Protein AF-A0A518DF59-F1 (afdb_monomer_lite)

Radius of gyration: 22.4 Å; chains: 1; bounding box: 71×27×58 Å

Structure (mmCIF, N/CA/C/O backbone):
data_AF-A0A518DF59-F1
#
_entry.id   AF-A0A518DF59-F1
#
loop_
_atom_site.group_PDB
_atom_site.id
_atom_site.type_symbol
_atom_site.label_atom_id
_atom_site.label_alt_id
_atom_site.label_comp_id
_atom_site.label_asym_id
_atom_site.label_entity_id
_atom_site.label_seq_id
_atom_site.pdbx_PDB_ins_code
_atom_site.Cartn_x
_atom_site.Cartn_y
_atom_site.Cartn_z
_atom_site.occupancy
_atom_site.B_iso_or_equiv
_atom_site.auth_seq_id
_atom_site.auth_comp_id
_atom_site.auth_asym_id
_atom_site.auth_atom_id
_atom_site.pdbx_PDB_model_num
ATOM 1 N N . MET A 1 1 ? 44.041 11.837 3.076 1.00 48.78 1 MET A N 1
ATOM 2 C CA . MET A 1 1 ? 43.668 10.746 2.154 1.00 48.78 1 MET A CA 1
ATOM 3 C C . MET A 1 1 ? 42.335 10.207 2.626 1.00 48.78 1 MET A C 1
ATOM 5 O O . MET A 1 1 ? 42.292 9.560 3.659 1.00 48.78 1 MET A O 1
ATOM 9 N N . THR A 1 2 ? 41.245 10.583 1.968 1.00 55.78 2 THR A N 1
ATOM 10 C CA . THR A 1 2 ? 39.909 10.050 2.248 1.00 55.78 2 THR A CA 1
ATOM 11 C C . THR A 1 2 ? 39.736 8.781 1.423 1.00 55.78 2 THR A C 1
ATOM 13 O O . THR A 1 2 ? 39.703 8.841 0.196 1.00 55.78 2 THR A O 1
ATOM 16 N N . GLU A 1 3 ? 39.704 7.630 2.094 1.00 58.78 3 GLU A N 1
ATOM 17 C CA . GLU A 1 3 ? 39.366 6.343 1.486 1.00 58.78 3 GLU A CA 1
ATOM 18 C C . GLU A 1 3 ? 37.966 6.436 0.871 1.00 58.78 3 GLU A C 1
ATOM 20 O O . GLU A 1 3 ? 36.972 6.682 1.557 1.00 58.78 3 GLU A O 1
ATOM 25 N N . SER A 1 4 ? 37.904 6.299 -0.451 1.00 67.69 4 SER A N 1
ATOM 26 C CA . SER A 1 4 ? 36.652 6.216 -1.192 1.00 67.69 4 SER A CA 1
ATOM 27 C C . SER A 1 4 ? 35.964 4.904 -0.822 1.00 67.69 4 SER A C 1
ATOM 29 O O . SER A 1 4 ? 36.535 3.831 -1.005 1.00 67.69 4 SER A O 1
ATOM 31 N N . ASN A 1 5 ? 34.756 4.990 -0.262 1.00 73.44 5 ASN A N 1
ATOM 32 C CA . ASN A 1 5 ? 33.952 3.821 0.070 1.00 73.44 5 ASN A CA 1
ATOM 33 C C . ASN A 1 5 ? 33.608 3.057 -1.227 1.00 73.44 5 ASN A C 1
ATOM 35 O O . ASN A 1 5 ? 32.843 3.588 -2.036 1.00 73.44 5 ASN A O 1
ATOM 39 N N . PRO A 1 6 ? 34.094 1.814 -1.419 1.00 72.69 6 PRO A N 1
ATOM 40 C CA . PRO A 1 6 ? 33.863 1.046 -2.645 1.00 72.69 6 PRO A CA 1
ATOM 41 C C . PRO A 1 6 ? 32.394 0.639 -2.838 1.00 72.69 6 PRO A C 1
ATOM 43 O O . PRO A 1 6 ? 32.020 0.169 -3.908 1.00 72.69 6 PRO A O 1
ATOM 46 N N . TYR A 1 7 ? 31.556 0.832 -1.818 1.00 68.69 7 TYR A N 1
ATOM 47 C CA . TYR A 1 7 ? 30.118 0.578 -1.857 1.00 68.69 7 TYR A CA 1
ATOM 48 C C . TYR A 1 7 ? 29.279 1.854 -2.005 1.00 68.69 7 TYR A C 1
ATOM 50 O O . TYR A 1 7 ? 28.050 1.783 -1.970 1.00 68.69 7 TYR A O 1
ATOM 58 N N . ALA A 1 8 ? 29.899 3.031 -2.144 1.00 68.56 8 ALA A N 1
ATOM 59 C CA . ALA A 1 8 ? 29.154 4.251 -2.421 1.00 68.56 8 ALA A CA 1
ATOM 60 C C . ALA A 1 8 ? 28.573 4.188 -3.840 1.00 68.56 8 ALA A C 1
ATOM 62 O O . ALA A 1 8 ? 29.300 3.995 -4.814 1.00 68.56 8 ALA A O 1
ATOM 63 N N . ALA A 1 9 ? 27.253 4.361 -3.962 1.00 56.38 9 ALA A N 1
ATOM 64 C CA . ALA A 1 9 ? 26.624 4.525 -5.266 1.00 56.38 9 ALA A CA 1
ATOM 65 C C . ALA A 1 9 ? 27.253 5.742 -5.972 1.00 56.38 9 ALA A C 1
ATOM 67 O O . ALA A 1 9 ? 27.445 6.771 -5.314 1.00 56.38 9 ALA A O 1
ATOM 68 N N . PRO A 1 10 ? 27.585 5.652 -7.275 1.00 58.72 10 PRO A N 1
ATOM 69 C CA . PRO A 1 10 ? 28.165 6.776 -7.992 1.00 58.72 10 PRO A CA 1
ATOM 70 C C . PRO A 1 10 ? 27.224 7.975 -7.867 1.00 58.72 10 PRO A C 1
ATOM 72 O O . PRO A 1 10 ? 26.035 7.881 -8.181 1.00 58.72 10 PRO A O 1
ATOM 75 N N . LEU A 1 11 ? 27.753 9.091 -7.362 1.00 52.47 11 LEU A N 1
ATOM 76 C CA . LEU A 1 11 ? 27.049 10.366 -7.349 1.00 52.47 11 LEU A CA 1
ATOM 77 C C . LEU A 1 11 ? 26.892 10.788 -8.810 1.00 52.47 11 LEU A C 1
ATOM 79 O O . LEU A 1 11 ? 27.820 11.312 -9.419 1.00 52.47 11 LEU A O 1
ATOM 83 N N . VAL A 1 12 ? 25.740 10.477 -9.405 1.00 52.78 12 VAL A N 1
ATOM 84 C CA . VAL A 1 12 ? 25.412 10.912 -10.763 1.00 52.78 12 VAL A CA 1
ATOM 85 C C . VAL A 1 12 ? 25.067 12.398 -10.692 1.00 52.78 12 VAL A C 1
ATOM 87 O O . VAL A 1 12 ? 23.908 12.780 -10.535 1.00 52.78 12 VAL A O 1
ATOM 90 N N . GLU A 1 13 ? 26.092 13.244 -10.766 1.00 51.56 13 GLU A N 1
ATOM 91 C CA . GLU A 1 13 ? 25.931 14.671 -11.031 1.00 51.56 13 GLU A CA 1
ATOM 92 C C . GLU A 1 13 ? 25.493 14.858 -12.493 1.00 51.56 13 GLU A C 1
ATOM 94 O O . GLU A 1 13 ? 26.284 14.764 -13.425 1.00 51.56 13 GLU A O 1
ATOM 99 N N . GLY A 1 14 ? 24.195 15.091 -12.697 1.00 50.00 14 GLY A N 1
ATOM 100 C CA . GLY A 1 14 ? 23.679 15.969 -13.757 1.00 50.00 14 GLY A CA 1
ATOM 101 C C . GLY A 1 14 ? 23.915 15.621 -15.236 1.00 50.00 14 GLY A C 1
ATOM 102 O O . GLY A 1 14 ? 23.669 16.485 -16.074 1.00 50.00 14 GLY A O 1
ATOM 103 N N . GLY A 1 15 ? 24.358 14.416 -15.601 1.00 47.00 15 GLY A N 1
ATOM 104 C CA . GLY A 1 15 ? 24.466 14.003 -17.010 1.00 47.00 15 GLY A CA 1
ATOM 105 C C . GLY A 1 15 ? 23.105 13.683 -17.657 1.00 47.00 15 GLY A C 1
ATOM 106 O O . GLY A 1 15 ? 22.182 13.273 -16.945 1.00 47.00 15 GLY A O 1
ATOM 107 N N . PRO A 1 16 ? 22.952 13.827 -18.995 1.00 52.00 16 PRO A N 1
ATOM 108 C CA . PRO A 1 16 ? 21.755 13.370 -19.698 1.00 52.00 16 PRO A CA 1
ATOM 109 C C . PRO A 1 16 ? 21.508 11.901 -19.349 1.00 52.00 16 PRO A C 1
ATOM 111 O O . PRO A 1 16 ? 22.436 11.092 -19.343 1.00 52.00 16 PRO A O 1
ATOM 114 N N . HIS A 1 17 ? 20.254 11.59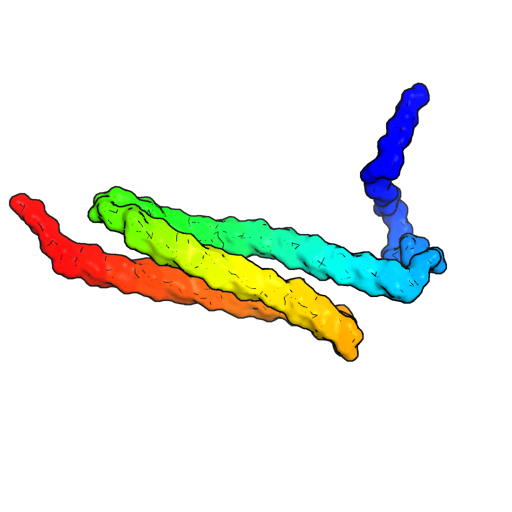0 -19.020 1.00 54.03 17 HIS A N 1
ATOM 115 C CA . HIS A 1 17 ? 19.799 10.371 -18.340 1.00 54.03 17 HIS A CA 1
ATOM 116 C C . HIS A 1 17 ? 20.217 9.042 -19.016 1.00 54.03 17 HIS A C 1
ATOM 118 O O . HIS A 1 17 ? 20.098 7.982 -18.394 1.00 54.03 17 HIS A O 1
ATOM 124 N N . ASP A 1 18 ? 20.740 9.124 -20.243 1.00 53.03 18 ASP A N 1
ATOM 125 C CA . ASP A 1 18 ? 21.118 8.031 -21.136 1.00 53.03 18 ASP A CA 1
ATOM 126 C C . ASP A 1 18 ? 22.628 7.718 -21.132 1.00 53.03 18 ASP A C 1
ATOM 128 O O . ASP A 1 18 ? 23.015 6.579 -21.390 1.00 53.03 18 ASP A O 1
ATOM 132 N N . ALA A 1 19 ? 23.496 8.663 -20.742 1.00 57.75 19 ALA A N 1
ATOM 133 C CA . ALA A 1 19 ? 24.953 8.456 -20.759 1.00 57.75 19 ALA A CA 1
ATOM 134 C C . ALA A 1 19 ? 25.430 7.420 -19.721 1.00 57.75 19 ALA A C 1
ATOM 136 O O . ALA A 1 19 ? 26.457 6.771 -19.899 1.00 57.75 19 ALA A O 1
ATOM 137 N N . ALA A 1 20 ? 24.658 7.213 -18.648 1.00 60.25 20 ALA A N 1
ATOM 138 C CA . ALA A 1 20 ? 24.944 6.194 -17.635 1.00 60.25 20 ALA A CA 1
ATOM 139 C C . ALA A 1 20 ? 24.667 4.753 -18.116 1.00 60.25 20 ALA A C 1
ATOM 141 O O . ALA A 1 20 ? 25.047 3.802 -17.435 1.00 60.25 20 ALA A O 1
ATOM 142 N N . PHE A 1 21 ? 24.000 4.577 -19.265 1.00 62.19 21 PHE A N 1
ATOM 143 C CA . PHE A 1 21 ? 23.586 3.269 -19.786 1.00 62.19 21 PHE A CA 1
ATOM 144 C C . PHE A 1 21 ? 24.419 2.794 -20.980 1.00 62.19 21 PHE A C 1
ATOM 146 O O . PHE A 1 21 ? 24.286 1.637 -21.386 1.00 62.19 21 PHE A O 1
ATOM 153 N N . ASP A 1 22 ? 25.295 3.640 -21.525 1.00 68.56 22 ASP A N 1
ATOM 154 C CA . ASP A 1 22 ? 25.923 3.434 -22.837 1.00 68.56 22 ASP A CA 1
ATOM 155 C C . ASP A 1 22 ? 26.932 2.269 -22.899 1.00 68.56 22 ASP A C 1
ATOM 157 O O . ASP A 1 22 ? 27.295 1.816 -23.979 1.00 68.56 22 ASP A O 1
ATOM 161 N N . GLY A 1 23 ? 27.323 1.707 -21.750 1.00 77.19 23 GLY A N 1
ATOM 162 C CA . GLY A 1 23 ? 28.180 0.515 -21.659 1.00 77.19 23 GLY A CA 1
ATOM 163 C C . GLY A 1 23 ? 27.479 -0.768 -21.203 1.00 77.19 23 GLY A C 1
ATOM 164 O O . GLY A 1 23 ? 28.135 -1.798 -21.077 1.00 77.19 23 GLY A O 1
ATOM 165 N N . LEU A 1 24 ? 26.176 -0.720 -20.909 1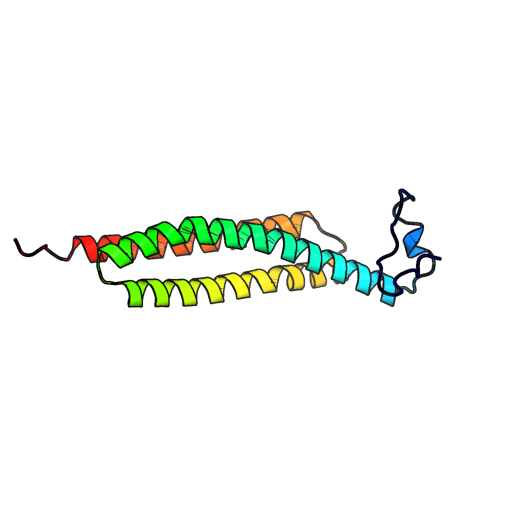.00 80.81 24 LEU A N 1
ATOM 166 C CA . LEU A 1 24 ? 25.458 -1.860 -20.338 1.00 80.81 24 LEU A CA 1
ATOM 167 C C . LEU A 1 24 ? 24.906 -2.780 -21.418 1.00 80.81 24 LEU A C 1
ATOM 169 O O . LEU A 1 24 ? 24.266 -2.327 -22.372 1.00 80.81 24 LEU A O 1
ATOM 173 N N . SER A 1 25 ? 25.073 -4.081 -21.202 1.00 85.12 25 SER A N 1
ATOM 174 C CA . SER A 1 25 ? 24.432 -5.104 -22.018 1.00 85.12 25 SER A CA 1
ATOM 175 C C . SER A 1 25 ? 22.901 -5.041 -21.883 1.00 85.12 25 SER A C 1
ATOM 177 O O . SER A 1 25 ? 22.359 -4.645 -20.848 1.00 85.12 25 SER A O 1
ATOM 179 N N . GLU A 1 26 ? 22.176 -5.463 -22.922 1.00 83.62 26 GLU A N 1
ATOM 180 C CA . 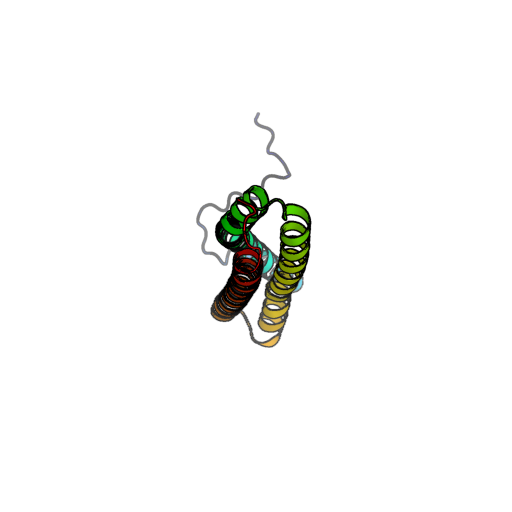GLU A 1 26 ? 20.703 -5.567 -22.920 1.00 83.62 26 GLU A CA 1
ATOM 181 C C . GLU A 1 26 ? 20.124 -6.244 -21.651 1.00 83.62 26 GLU A C 1
ATOM 183 O O . GLU A 1 26 ? 19.173 -5.720 -21.060 1.00 83.62 26 GLU A O 1
ATOM 188 N N . PRO A 1 27 ? 20.694 -7.362 -21.150 1.00 82.38 27 PRO A N 1
ATOM 189 C CA . PRO A 1 27 ? 20.246 -7.975 -19.900 1.00 82.38 27 PRO A CA 1
ATOM 190 C C . PRO A 1 27 ? 20.420 -7.078 -18.667 1.00 82.38 27 PRO A C 1
ATOM 192 O O . PRO A 1 27 ? 19.579 -7.103 -17.767 1.00 82.38 27 PRO A O 1
ATOM 195 N N . GLU A 1 28 ? 21.498 -6.297 -18.595 1.00 83.75 28 GLU A N 1
ATOM 196 C CA . GLU A 1 28 ? 21.773 -5.399 -17.468 1.00 83.75 28 GLU A CA 1
ATOM 197 C C . GLU A 1 28 ? 20.835 -4.194 -17.473 1.00 83.75 28 GLU A C 1
ATOM 199 O O . GLU A 1 28 ? 20.295 -3.841 -16.421 1.00 83.75 28 GLU A O 1
ATOM 204 N N . ARG A 1 29 ? 20.555 -3.623 -18.654 1.00 80.19 29 ARG A N 1
ATOM 205 C CA . ARG A 1 29 ? 19.558 -2.552 -18.812 1.00 80.19 29 ARG A CA 1
ATOM 206 C C . ARG A 1 29 ? 18.187 -3.001 -18.303 1.00 80.19 29 ARG A C 1
ATOM 208 O O . ARG A 1 29 ? 17.611 -2.339 -17.440 1.00 80.19 29 ARG A O 1
ATOM 215 N N . LYS A 1 30 ? 17.724 -4.186 -18.716 1.00 78.44 30 LYS A N 1
ATOM 216 C CA . LYS A 1 30 ? 16.443 -4.758 -18.256 1.00 78.44 30 LYS A CA 1
ATOM 217 C C . LYS A 1 30 ? 16.401 -5.005 -16.746 1.00 78.44 30 LYS A C 1
ATOM 219 O O . LYS A 1 30 ? 15.386 -4.745 -16.103 1.00 78.44 30 LYS A O 1
ATOM 224 N N . ARG A 1 31 ? 17.500 -5.472 -16.142 1.00 80.88 31 ARG A N 1
ATOM 225 C CA . ARG A 1 31 ? 17.583 -5.647 -14.677 1.00 80.88 31 ARG A CA 1
ATOM 226 C C . ARG A 1 31 ? 17.466 -4.316 -13.934 1.00 80.88 31 ARG A C 1
ATOM 228 O O . ARG A 1 31 ? 16.764 -4.250 -12.925 1.00 80.88 31 ARG A O 1
ATOM 235 N N . LEU A 1 32 ? 18.112 -3.260 -14.430 1.00 82.62 32 LEU A N 1
ATOM 236 C CA . LEU A 1 32 ? 18.020 -1.923 -13.838 1.00 82.62 32 LEU A CA 1
ATOM 237 C C . LEU A 1 32 ? 16.617 -1.325 -13.975 1.00 82.62 32 LEU A C 1
ATOM 239 O O . LEU A 1 32 ? 16.130 -0.694 -13.036 1.00 82.62 32 LEU A O 1
ATOM 243 N N . GLU A 1 33 ? 15.941 -1.551 -15.101 1.00 80.94 33 GLU A N 1
ATOM 244 C CA . GLU A 1 33 ? 14.547 -1.140 -15.295 1.00 80.94 33 GLU A CA 1
ATOM 245 C C . GLU A 1 33 ? 13.607 -1.815 -14.290 1.00 80.94 33 GLU A C 1
ATOM 247 O O . GLU A 1 33 ? 12.830 -1.129 -13.623 1.00 80.94 33 GLU A O 1
ATOM 252 N N . ILE A 1 34 ? 13.739 -3.131 -14.092 1.00 80.81 34 ILE A N 1
ATOM 253 C CA . ILE A 1 34 ? 12.968 -3.862 -13.075 1.00 80.81 34 ILE A CA 1
ATOM 254 C C . ILE A 1 34 ? 13.283 -3.328 -11.670 1.00 80.81 34 ILE A C 1
ATOM 256 O O . ILE A 1 34 ? 12.368 -3.074 -10.885 1.00 80.81 34 ILE A O 1
ATOM 260 N N . GLY A 1 35 ? 14.560 -3.084 -11.357 1.00 84.25 35 GLY A N 1
ATOM 261 C CA . GLY A 1 35 ? 14.969 -2.495 -10.079 1.00 84.25 35 GLY A CA 1
ATOM 262 C C . GLY A 1 35 ? 14.308 -1.137 -9.816 1.00 84.25 35 GLY A C 1
ATOM 263 O O . GLY A 1 35 ? 13.819 -0.882 -8.715 1.00 84.25 35 GLY A O 1
ATOM 264 N N . ARG A 1 36 ? 14.202 -0.284 -10.844 1.00 84.75 36 ARG A N 1
ATOM 265 C CA . ARG A 1 36 ? 13.493 1.005 -10.759 1.00 84.75 36 ARG A CA 1
ATOM 266 C C . ARG A 1 36 ? 12.000 0.832 -10.486 1.00 84.75 36 ARG A C 1
ATOM 268 O O . ARG A 1 36 ? 11.451 1.596 -9.690 1.00 84.75 36 ARG A O 1
ATOM 275 N N . VAL A 1 37 ? 11.350 -0.156 -11.107 1.00 85.69 37 VAL A N 1
ATOM 276 C CA . VAL A 1 37 ? 9.936 -0.482 -10.844 1.00 85.69 37 VAL A CA 1
ATOM 277 C C . VAL A 1 37 ? 9.753 -0.880 -9.379 1.00 85.69 37 VAL A C 1
ATOM 279 O O . VAL A 1 37 ? 8.919 -0.291 -8.694 1.00 85.69 37 VAL A O 1
ATOM 282 N N . VAL A 1 38 ? 10.579 -1.794 -8.863 1.00 86.12 38 VAL A N 1
ATOM 283 C CA . VAL A 1 38 ? 10.500 -2.256 -7.465 1.00 86.12 38 VAL A CA 1
ATOM 284 C C . VAL A 1 38 ? 10.686 -1.101 -6.479 1.00 86.12 38 VAL A C 1
ATOM 286 O O . VAL A 1 38 ? 9.868 -0.926 -5.577 1.00 86.12 38 VAL A O 1
ATOM 289 N N . VAL A 1 39 ? 11.704 -0.256 -6.676 1.00 88.44 39 VAL A N 1
ATOM 290 C CA . VAL A 1 39 ? 11.948 0.912 -5.810 1.00 88.44 39 VAL A CA 1
ATOM 291 C C . VAL A 1 39 ? 10.773 1.892 -5.845 1.00 88.44 39 VAL A C 1
ATOM 293 O O . VAL A 1 39 ? 10.385 2.441 -4.811 1.00 88.44 39 VAL A O 1
ATOM 296 N N . ALA A 1 40 ? 10.180 2.121 -7.018 1.00 87.69 40 ALA A N 1
ATOM 297 C CA . ALA A 1 40 ? 9.024 3.000 -7.138 1.00 87.69 40 ALA A CA 1
ATOM 298 C C . ALA A 1 40 ? 7.787 2.446 -6.413 1.00 87.69 40 ALA A C 1
ATOM 300 O O . ALA A 1 40 ? 7.042 3.217 -5.801 1.00 87.69 40 ALA A O 1
ATOM 301 N N . TRP A 1 41 ? 7.583 1.128 -6.452 1.00 88.00 41 TRP A N 1
ATOM 302 C CA . TRP A 1 41 ? 6.524 0.459 -5.701 1.00 88.00 41 TRP A CA 1
ATOM 303 C C . TRP A 1 41 ? 6.764 0.499 -4.194 1.00 88.00 41 TRP A C 1
ATOM 305 O O . TRP A 1 41 ? 5.820 0.774 -3.455 1.00 88.00 41 TRP A O 1
ATOM 315 N N . GLU A 1 42 ? 7.999 0.326 -3.723 1.00 88.25 42 GLU A N 1
ATOM 316 C CA . GLU A 1 42 ? 8.300 0.439 -2.291 1.00 88.25 42 GLU A CA 1
ATOM 317 C C . GLU A 1 42 ? 8.062 1.853 -1.751 1.00 88.25 42 GLU A C 1
ATOM 319 O O . GLU A 1 42 ? 7.418 2.022 -0.718 1.00 88.25 42 GLU A O 1
ATOM 324 N N . LYS A 1 43 ? 8.442 2.907 -2.486 1.00 89.88 43 LYS A N 1
ATOM 325 C CA . LYS A 1 43 ? 8.119 4.292 -2.079 1.00 89.88 43 LYS A CA 1
ATOM 326 C C . LYS A 1 43 ? 6.617 4.513 -1.894 1.00 89.88 43 LYS A C 1
ATOM 328 O O . LYS A 1 43 ? 6.192 5.163 -0.942 1.00 89.88 43 LYS A O 1
ATOM 333 N N . ARG A 1 44 ? 5.802 3.956 -2.790 1.00 87.06 44 ARG A N 1
ATOM 334 C CA . ARG A 1 44 ? 4.338 4.022 -2.690 1.00 87.06 44 ARG A CA 1
ATOM 335 C C . ARG A 1 44 ? 3.793 3.159 -1.544 1.00 87.06 44 ARG A C 1
ATOM 337 O O . ARG A 1 44 ? 2.766 3.511 -0.972 1.00 87.06 44 ARG A O 1
ATOM 344 N N . ARG A 1 45 ? 4.501 2.094 -1.149 1.00 86.38 45 ARG A N 1
ATOM 345 C CA . ARG A 1 45 ? 4.104 1.201 -0.053 1.00 86.38 45 ARG A CA 1
ATOM 346 C C . ARG A 1 45 ? 4.100 1.928 1.282 1.00 86.38 45 ARG A C 1
ATOM 348 O O . ARG A 1 45 ? 3.189 1.732 2.077 1.00 86.38 45 ARG A O 1
ATOM 355 N N . TRP A 1 46 ? 5.070 2.812 1.498 1.00 87.94 46 TRP A N 1
ATOM 356 C CA . TRP A 1 46 ? 5.101 3.682 2.674 1.00 87.94 46 TRP A CA 1
ATOM 357 C C . TRP A 1 46 ? 3.856 4.562 2.770 1.00 87.94 46 TRP A C 1
ATOM 359 O O . TRP A 1 46 ? 3.229 4.616 3.824 1.00 87.94 46 TRP A O 1
ATOM 369 N N . VAL A 1 47 ? 3.458 5.192 1.661 1.00 88.88 47 VAL A N 1
ATOM 370 C CA . VAL A 1 47 ? 2.239 6.015 1.604 1.00 88.88 47 VAL A CA 1
ATOM 371 C C . VAL A 1 47 ? 1.001 5.161 1.864 1.00 88.88 47 VAL A C 1
ATOM 373 O O . VAL A 1 47 ? 0.165 5.525 2.684 1.00 88.88 47 VAL A O 1
ATOM 376 N N . TYR A 1 48 ? 0.908 4.001 1.214 1.00 85.00 48 TYR A N 1
ATOM 377 C CA . TYR A 1 48 ? -0.185 3.052 1.407 1.00 85.00 48 TYR A CA 1
ATOM 378 C C . TYR A 1 48 ? -0.317 2.604 2.870 1.00 85.00 48 TYR A C 1
ATOM 380 O O . TYR A 1 48 ? -1.395 2.697 3.451 1.00 85.00 48 TYR A O 1
ATOM 388 N N . ASN A 1 49 ? 0.785 2.177 3.491 1.00 87.06 49 ASN A N 1
ATOM 389 C CA . ASN A 1 49 ? 0.804 1.744 4.885 1.00 87.06 49 ASN A CA 1
ATOM 390 C C . ASN A 1 49 ? 0.468 2.890 5.843 1.00 87.06 49 ASN A C 1
ATOM 392 O O . ASN A 1 49 ? -0.217 2.659 6.833 1.00 87.06 49 ASN A O 1
ATOM 396 N N . ALA A 1 50 ? 0.910 4.117 5.553 1.00 89.75 50 ALA A N 1
ATOM 397 C CA . ALA A 1 50 ? 0.549 5.285 6.349 1.00 89.75 50 ALA A CA 1
ATOM 398 C C . ALA A 1 50 ? -0.961 5.562 6.280 1.00 89.75 50 ALA A C 1
ATOM 400 O O . ALA A 1 50 ? -1.599 5.724 7.318 1.00 89.75 50 ALA A O 1
ATOM 401 N N . VAL A 1 51 ? -1.550 5.543 5.078 1.00 88.25 51 VAL A N 1
ATOM 402 C CA . VAL A 1 51 ? -3.001 5.704 4.879 1.00 88.25 51 VAL A CA 1
ATOM 403 C C . VAL A 1 51 ? -3.773 4.600 5.598 1.00 88.25 51 VAL A C 1
ATOM 405 O O . VAL A 1 51 ? -4.727 4.887 6.318 1.00 88.25 51 VAL A O 1
ATOM 408 N N . LEU A 1 52 ? -3.344 3.345 5.452 1.00 84.56 52 LEU A N 1
ATOM 409 C CA . LEU A 1 52 ? -3.989 2.209 6.104 1.00 84.56 52 LEU A CA 1
ATOM 410 C C . LEU A 1 52 ? -3.865 2.292 7.629 1.00 84.56 52 LEU A C 1
ATOM 412 O O . LEU A 1 52 ? -4.835 2.035 8.336 1.00 84.56 52 LEU A O 1
ATOM 416 N N . GLY A 1 53 ? -2.702 2.697 8.139 1.00 87.12 53 GLY A N 1
ATOM 417 C CA . GLY A 1 53 ? -2.478 2.945 9.559 1.00 87.12 53 GLY A CA 1
ATOM 418 C C . GLY A 1 53 ? -3.453 3.988 10.094 1.00 87.12 53 GLY A C 1
ATOM 419 O O . GLY A 1 53 ? -4.182 3.707 11.036 1.00 87.12 53 GLY A O 1
ATOM 420 N N . VAL A 1 54 ? -3.554 5.147 9.439 1.00 90.25 54 VAL A N 1
ATOM 421 C CA . VAL A 1 54 ? -4.502 6.209 9.821 1.00 90.25 54 VAL A CA 1
ATOM 422 C C . VAL A 1 54 ? -5.954 5.726 9.765 1.00 90.25 54 VAL A C 1
ATOM 424 O O . VAL A 1 54 ? -6.731 6.049 10.659 1.00 90.25 54 VAL A O 1
ATOM 427 N N . ALA A 1 55 ? -6.324 4.929 8.761 1.00 85.25 55 ALA A N 1
ATOM 428 C CA . ALA A 1 55 ? -7.681 4.402 8.626 1.00 85.25 55 ALA A CA 1
ATOM 429 C C . ALA A 1 55 ? -8.026 3.326 9.676 1.00 85.25 55 ALA A C 1
ATOM 431 O O . ALA A 1 55 ? -9.179 3.215 10.083 1.00 85.25 55 ALA A O 1
ATOM 432 N N . THR A 1 56 ? -7.047 2.534 10.121 1.00 84.94 56 THR A N 1
ATOM 433 C CA . THR A 1 56 ? -7.255 1.412 11.059 1.00 84.94 56 THR A CA 1
ATOM 434 C C . THR A 1 56 ? -7.085 1.801 12.528 1.00 84.94 56 THR A C 1
ATOM 436 O O . THR A 1 56 ? -7.655 1.152 13.404 1.00 84.94 56 THR A O 1
ATOM 439 N N . LEU A 1 57 ? -6.351 2.877 12.825 1.00 88.06 57 LEU A N 1
ATOM 440 C CA . LEU A 1 57 ? -6.075 3.317 14.197 1.00 88.06 57 LEU A CA 1
ATOM 441 C C . LEU A 1 57 ? -7.346 3.643 15.007 1.00 88.06 57 LEU A C 1
ATOM 443 O O . LEU A 1 57 ? -7.438 3.177 16.144 1.00 88.06 57 LEU A O 1
ATOM 447 N N . PRO A 1 58 ? -8.361 4.348 14.461 1.00 86.06 58 PRO A N 1
ATOM 448 C CA . PRO A 1 58 ? -9.611 4.593 15.179 1.00 86.06 58 PRO A CA 1
ATOM 449 C C . PRO A 1 58 ? -10.341 3.303 15.561 1.00 86.06 58 PRO A C 1
ATOM 451 O O . PRO A 1 58 ? -10.843 3.200 16.676 1.00 86.06 58 PRO A O 1
ATOM 454 N N . LEU A 1 59 ? -10.349 2.300 14.675 1.00 83.06 59 LEU A N 1
ATOM 455 C CA . LEU A 1 59 ? -10.969 1.003 14.949 1.00 83.06 59 LEU A CA 1
ATOM 456 C C . LEU A 1 59 ? -10.300 0.319 16.147 1.00 83.06 59 LEU A C 1
ATOM 458 O O . LEU A 1 59 ? -10.993 -0.182 17.029 1.00 83.06 59 LEU A O 1
ATOM 462 N N . LEU A 1 60 ? -8.965 0.343 16.216 1.00 85.19 60 LEU A N 1
ATOM 463 C CA . LEU A 1 60 ? -8.220 -0.215 17.348 1.00 85.19 60 LEU A CA 1
ATOM 464 C C . LEU A 1 60 ? -8.518 0.524 18.657 1.00 85.19 60 LEU A C 1
ATOM 466 O O . LEU A 1 60 ? -8.702 -0.123 19.685 1.00 85.19 60 LEU A O 1
ATOM 470 N N . VAL A 1 61 ? -8.607 1.857 18.621 1.00 87.50 61 VAL A N 1
ATOM 471 C CA . VAL A 1 61 ? -8.951 2.667 19.802 1.00 87.50 61 VAL A CA 1
ATOM 472 C C . VAL A 1 61 ? -10.360 2.337 20.295 1.00 87.50 61 VAL A C 1
ATOM 474 O O . VAL A 1 61 ? -10.533 2.048 21.476 1.00 87.50 61 VAL A O 1
ATOM 477 N N . ILE A 1 62 ? -11.357 2.316 19.407 1.00 84.06 62 ILE A N 1
ATOM 478 C CA . ILE A 1 62 ? -12.746 1.989 19.771 1.00 84.06 62 ILE A CA 1
ATOM 479 C C . ILE A 1 62 ? -12.831 0.563 20.328 1.00 84.06 62 ILE A C 1
ATOM 481 O O . ILE A 1 62 ? -13.449 0.341 21.365 1.00 84.06 62 ILE A O 1
ATOM 485 N N . SER A 1 63 ? -12.153 -0.395 19.693 1.00 81.88 63 SER A N 1
ATOM 486 C CA . SER A 1 63 ? -12.139 -1.793 20.142 1.00 81.88 63 SER A CA 1
ATOM 487 C C . SER A 1 63 ? -11.472 -1.959 21.510 1.00 81.88 63 SER A C 1
ATOM 489 O O . SER A 1 63 ? -11.904 -2.788 22.308 1.00 81.88 63 SER A O 1
ATOM 491 N N . ALA A 1 64 ? -10.448 -1.151 21.811 1.00 86.31 64 ALA A N 1
ATOM 492 C CA . ALA A 1 64 ? -9.822 -1.103 23.130 1.00 86.31 64 ALA A CA 1
ATOM 493 C C . ALA A 1 64 ? -10.760 -0.564 24.207 1.00 86.31 64 ALA A C 1
ATOM 495 O O . ALA A 1 64 ? -10.809 -1.125 25.299 1.00 86.31 64 ALA A O 1
ATOM 496 N N . LEU A 1 65 ? -11.542 0.468 23.887 1.00 84.94 65 LEU A N 1
ATOM 497 C CA . LEU A 1 65 ? -12.544 1.012 24.802 1.00 84.94 65 LEU A CA 1
ATOM 498 C C . LEU A 1 65 ? -13.721 0.047 25.024 1.00 84.94 65 LEU A C 1
ATOM 500 O O . LEU A 1 65 ? -14.268 0.009 26.121 1.00 84.94 65 LEU A O 1
ATOM 504 N N . ALA A 1 66 ? -14.081 -0.752 24.016 1.00 81.94 66 ALA A N 1
ATOM 505 C CA . ALA A 1 66 ? -15.148 -1.752 24.093 1.00 81.94 66 ALA A CA 1
ATOM 506 C C . ALA A 1 66 ? -14.716 -3.093 24.725 1.00 81.94 66 ALA A C 1
ATOM 508 O O . ALA A 1 66 ? -15.561 -3.937 25.005 1.00 81.94 66 ALA A O 1
ATOM 509 N N . GLY A 1 67 ? -13.414 -3.319 24.939 1.00 85.06 67 GLY A N 1
ATOM 510 C CA . GLY A 1 67 ? -12.886 -4.588 25.458 1.00 85.06 67 GLY A CA 1
ATOM 511 C C . GLY A 1 67 ? -12.782 -5.725 24.427 1.00 85.06 67 GLY A C 1
ATOM 512 O O . GLY A 1 67 ? -12.410 -6.838 24.788 1.00 85.06 67 GLY A O 1
ATOM 513 N N . GLU A 1 68 ? -13.031 -5.459 23.140 1.00 83.38 68 GLU A N 1
ATOM 514 C CA . GLU A 1 68 ? -13.027 -6.450 22.045 1.00 83.38 68 GLU A CA 1
ATOM 515 C C . GLU A 1 68 ? -11.749 -6.403 21.180 1.00 83.38 68 GLU A C 1
ATOM 517 O O . GLU A 1 68 ? -11.755 -6.672 19.976 1.00 83.38 68 GLU A O 1
ATOM 522 N N . VAL A 1 69 ? -10.605 -6.060 21.781 1.00 81.56 69 VAL A N 1
ATOM 523 C CA . VAL A 1 69 ? -9.330 -5.862 21.058 1.00 81.56 69 VAL A CA 1
ATOM 524 C C . VAL A 1 69 ? -8.909 -7.093 20.252 1.00 81.56 69 VAL A C 1
ATOM 526 O O . VAL A 1 69 ? -8.375 -6.952 19.154 1.00 81.56 69 VAL A O 1
ATOM 529 N N . ALA A 1 70 ? -9.140 -8.299 20.774 1.00 83.06 70 ALA A N 1
ATOM 530 C CA . ALA A 1 70 ? -8.665 -9.533 20.151 1.00 83.06 70 ALA A CA 1
ATOM 531 C C . ALA A 1 70 ? -9.271 -9.762 18.755 1.00 83.06 70 ALA A C 1
ATOM 533 O O . ALA A 1 70 ? -8.544 -10.086 17.811 1.00 83.06 70 ALA A O 1
ATOM 534 N N . ASP A 1 71 ? -10.577 -9.534 18.604 1.00 79.19 71 ASP A N 1
ATOM 535 C CA . ASP A 1 71 ? -11.278 -9.724 17.332 1.00 79.19 71 ASP A CA 1
ATOM 536 C C . ASP A 1 71 ? -10.907 -8.634 16.323 1.00 79.19 71 ASP A C 1
ATOM 538 O O . ASP A 1 71 ? -10.617 -8.933 15.160 1.00 79.19 71 ASP A O 1
ATOM 542 N N . ALA A 1 72 ? -10.810 -7.383 16.779 1.00 77.25 72 ALA A N 1
ATOM 543 C CA . ALA A 1 72 ? -10.384 -6.264 15.945 1.00 77.25 72 ALA A CA 1
ATOM 544 C C . ALA A 1 72 ? -8.946 -6.431 15.436 1.00 77.25 72 ALA A C 1
ATOM 546 O O . ALA A 1 72 ? -8.672 -6.201 14.254 1.00 77.25 72 ALA A O 1
ATOM 547 N N . VAL A 1 73 ? -8.027 -6.891 16.292 1.00 82.56 73 VAL A N 1
ATOM 548 C CA . VAL A 1 73 ? -6.642 -7.192 15.907 1.00 82.56 73 VAL A CA 1
ATOM 549 C C . VAL A 1 73 ? -6.606 -8.348 14.913 1.00 82.56 73 VAL A C 1
ATOM 551 O O . VAL A 1 73 ? -5.946 -8.235 13.881 1.00 82.56 73 VAL A O 1
ATOM 554 N N . ARG A 1 74 ? -7.350 -9.435 15.157 1.00 83.00 74 ARG A N 1
ATOM 555 C CA . ARG A 1 74 ? -7.411 -10.583 14.240 1.00 83.00 74 ARG A CA 1
ATOM 556 C C . ARG A 1 74 ? -7.885 -10.174 12.843 1.00 83.00 74 ARG A C 1
ATOM 558 O O . ARG A 1 74 ? -7.245 -10.533 11.855 1.00 83.00 74 ARG A O 1
ATOM 565 N N . LEU A 1 75 ? -8.975 -9.411 12.757 1.00 79.38 75 LEU A N 1
ATOM 566 C CA . LEU A 1 75 ? -9.510 -8.893 11.492 1.00 79.38 75 LEU A CA 1
ATOM 567 C C . LEU A 1 75 ? -8.521 -7.948 10.801 1.00 79.38 75 LEU A C 1
ATOM 569 O O . LEU A 1 75 ? -8.285 -8.079 9.599 1.00 79.38 75 LEU A O 1
ATOM 573 N N . SER A 1 76 ? -7.894 -7.050 11.564 1.00 79.00 76 SER A N 1
ATOM 574 C CA . SER A 1 76 ? -6.905 -6.098 11.046 1.00 79.00 76 SER A CA 1
ATOM 575 C C . SER A 1 76 ? -5.675 -6.802 10.473 1.00 79.00 76 SER A C 1
ATOM 577 O O . SER A 1 76 ? -5.201 -6.426 9.404 1.00 79.00 76 SER A O 1
ATOM 579 N N . VAL A 1 77 ? -5.182 -7.858 11.130 1.00 83.75 77 VAL A N 1
ATOM 580 C CA . VAL A 1 77 ? -4.039 -8.652 10.649 1.00 83.75 77 VAL A CA 1
ATOM 581 C C . VAL A 1 77 ? -4.378 -9.367 9.343 1.00 83.75 77 VAL A C 1
ATOM 583 O O . VAL A 1 77 ? -3.611 -9.274 8.386 1.00 83.75 77 VAL A O 1
ATOM 586 N N . ILE A 1 78 ? -5.537 -10.030 9.261 1.00 83.38 78 ILE A N 1
ATOM 587 C CA . ILE A 1 78 ? -5.972 -10.708 8.028 1.00 83.38 78 ILE A CA 1
ATOM 588 C C . ILE A 1 78 ? -6.102 -9.694 6.885 1.00 83.38 78 ILE A C 1
ATOM 590 O O . ILE A 1 78 ? -5.561 -9.915 5.798 1.00 83.38 78 ILE A O 1
ATOM 594 N N . GLY A 1 79 ? -6.757 -8.558 7.143 1.00 77.75 79 GLY A N 1
ATOM 595 C CA . GLY A 1 79 ? -6.886 -7.469 6.176 1.00 77.75 79 GLY A CA 1
ATOM 596 C C . GLY A 1 79 ? -5.528 -6.941 5.715 1.00 77.75 79 GLY A C 1
ATOM 597 O O . GLY A 1 79 ? -5.303 -6.806 4.514 1.00 77.75 79 GLY A O 1
ATOM 598 N N . ALA A 1 80 ? -4.588 -6.728 6.641 1.00 80.12 80 ALA A N 1
ATOM 599 C CA . ALA A 1 80 ? -3.232 -6.278 6.340 1.00 80.12 80 ALA A CA 1
ATOM 600 C C . ALA A 1 80 ? -2.442 -7.292 5.495 1.00 80.12 80 ALA A C 1
ATOM 602 O O . ALA A 1 80 ? -1.700 -6.887 4.595 1.00 80.12 80 ALA A O 1
ATOM 603 N N . CYS A 1 81 ? -2.603 -8.596 5.732 1.00 83.25 81 CYS A N 1
ATOM 604 C CA . CYS A 1 81 ? -1.987 -9.638 4.911 1.00 83.25 81 CYS A CA 1
ATOM 605 C C . CYS A 1 81 ? -2.530 -9.623 3.475 1.00 83.25 81 CYS A C 1
ATOM 607 O O . CYS A 1 81 ? -1.743 -9.602 2.528 1.00 83.25 81 CYS A O 1
ATOM 609 N N . VAL A 1 82 ? -3.855 -9.574 3.306 1.00 80.44 82 VAL A N 1
ATOM 610 C CA . VAL A 1 82 ? -4.508 -9.533 1.982 1.00 80.44 82 VAL A CA 1
ATOM 611 C C . VAL A 1 82 ? -4.124 -8.265 1.216 1.00 80.44 82 VAL A C 1
ATOM 613 O O . VAL A 1 82 ? -3.765 -8.325 0.038 1.00 80.44 82 VAL A O 1
ATOM 616 N N . ALA A 1 83 ? -4.131 -7.123 1.901 1.00 77.62 83 ALA A N 1
ATOM 617 C CA . ALA A 1 83 ? -3.660 -5.840 1.397 1.00 77.62 83 ALA A CA 1
ATOM 618 C C . ALA A 1 83 ? -2.216 -5.909 0.878 1.00 77.62 83 ALA A C 1
ATOM 620 O O . ALA A 1 83 ? -1.942 -5.537 -0.262 1.00 77.62 83 ALA A O 1
ATOM 621 N N . ASN A 1 84 ? -1.290 -6.409 1.701 1.00 82.06 84 ASN A N 1
ATOM 622 C CA . ASN A 1 84 ? 0.119 -6.519 1.325 1.00 82.06 84 ASN A CA 1
ATOM 623 C C . ASN A 1 84 ? 0.334 -7.498 0.164 1.00 82.06 84 ASN A C 1
ATOM 625 O O . ASN A 1 84 ? 1.128 -7.207 -0.728 1.00 82.06 84 ASN A O 1
ATOM 629 N N . ALA A 1 85 ? -0.382 -8.625 0.140 1.00 82.56 85 ALA A N 1
ATOM 630 C CA . ALA A 1 85 ? -0.321 -9.575 -0.969 1.00 82.56 85 ALA A CA 1
ATOM 631 C C . ALA A 1 85 ? -0.808 -8.942 -2.284 1.00 82.56 85 ALA A C 1
ATOM 633 O O . ALA A 1 85 ? -0.152 -9.069 -3.317 1.00 82.56 85 ALA A O 1
ATOM 634 N N . SER A 1 86 ? -1.907 -8.187 -2.229 1.00 78.06 86 SER A N 1
ATOM 635 C CA . SER A 1 86 ? -2.435 -7.444 -3.381 1.00 78.06 86 SER A CA 1
ATOM 636 C C . SER A 1 86 ? -1.449 -6.377 -3.862 1.00 78.06 86 SER A C 1
ATOM 638 O O . SER A 1 86 ? -1.278 -6.170 -5.061 1.00 78.06 86 SER A O 1
ATOM 640 N N . TYR A 1 87 ? -0.741 -5.737 -2.932 1.00 77.94 87 TYR A N 1
ATOM 641 C CA . TYR A 1 87 ? 0.277 -4.744 -3.250 1.00 77.94 87 TYR A CA 1
ATOM 642 C C . TYR A 1 87 ? 1.517 -5.356 -3.921 1.00 77.94 87 TYR A C 1
ATOM 644 O O . TYR A 1 87 ? 2.057 -4.772 -4.857 1.00 77.94 87 TYR A O 1
ATOM 652 N N . LEU A 1 88 ? 1.941 -6.554 -3.498 1.00 81.94 88 LEU A N 1
ATOM 653 C CA . LEU A 1 88 ? 3.032 -7.311 -4.131 1.00 81.94 88 LEU A CA 1
ATOM 654 C C . LEU A 1 88 ? 2.711 -7.721 -5.574 1.00 81.94 88 LEU A C 1
ATOM 656 O O . LEU A 1 88 ? 3.620 -7.817 -6.399 1.00 81.94 88 LEU A O 1
ATOM 660 N N . ALA A 1 89 ? 1.433 -7.915 -5.904 1.00 85.94 89 ALA A N 1
ATOM 661 C CA . ALA A 1 89 ? 1.014 -8.186 -7.276 1.00 85.94 89 ALA A CA 1
ATOM 662 C C . ALA A 1 89 ? 1.256 -6.986 -8.213 1.00 85.94 89 ALA A C 1
ATOM 664 O O . ALA A 1 89 ? 1.473 -7.184 -9.405 1.00 85.94 89 ALA A O 1
ATOM 665 N N . GLY A 1 90 ? 1.288 -5.758 -7.683 1.00 87.00 90 GLY A N 1
ATOM 666 C CA . GLY A 1 90 ? 1.528 -4.521 -8.430 1.00 87.00 90 GLY A CA 1
ATOM 667 C C . GLY A 1 90 ? 2.840 -4.493 -9.231 1.00 87.00 90 GLY A C 1
ATOM 668 O O . GLY A 1 90 ? 2.784 -4.418 -10.460 1.00 87.00 90 GLY A O 1
ATOM 669 N N . PRO A 1 91 ? 4.023 -4.583 -8.588 1.00 87.12 91 PRO A N 1
ATOM 670 C CA . PRO A 1 91 ? 5.308 -4.592 -9.288 1.00 87.12 91 PRO A CA 1
ATOM 671 C C . PRO A 1 91 ? 5.475 -5.805 -10.205 1.00 87.12 91 PRO A C 1
ATOM 673 O O . PRO A 1 91 ? 6.123 -5.685 -11.241 1.00 87.12 91 PRO A O 1
ATOM 676 N N . ILE A 1 92 ? 4.875 -6.951 -9.866 1.00 88.88 92 ILE A N 1
ATOM 677 C CA . ILE A 1 92 ? 4.881 -8.140 -10.729 1.00 88.88 92 ILE A CA 1
ATOM 678 C C . ILE A 1 92 ? 4.093 -7.853 -12.013 1.00 88.88 92 ILE A C 1
ATOM 680 O O . ILE A 1 92 ? 4.612 -8.052 -13.110 1.00 88.88 92 ILE A O 1
ATOM 684 N N . ALA A 1 93 ? 2.867 -7.340 -11.886 1.00 89.00 93 ALA A N 1
ATOM 685 C CA . ALA A 1 93 ? 2.018 -6.993 -13.020 1.00 89.00 93 ALA A CA 1
ATOM 686 C C . ALA A 1 93 ? 2.653 -5.904 -13.898 1.00 89.00 93 ALA A C 1
ATOM 688 O O . ALA A 1 93 ? 2.686 -6.044 -15.119 1.00 89.00 93 ALA A O 1
ATOM 689 N N . GLU A 1 94 ? 3.213 -4.850 -13.293 1.00 88.38 94 GLU A N 1
ATOM 690 C CA . GLU A 1 94 ? 3.915 -3.798 -14.036 1.00 88.38 94 GLU A CA 1
ATOM 691 C C . GLU A 1 94 ? 5.200 -4.316 -14.696 1.00 88.38 94 GLU A C 1
ATOM 693 O O . GLU A 1 94 ? 5.509 -3.914 -15.816 1.00 88.38 94 GLU A O 1
ATOM 698 N N . GLY A 1 95 ? 5.928 -5.227 -14.047 1.00 86.88 95 GLY A N 1
ATOM 699 C CA . GLY A 1 95 ? 7.113 -5.870 -14.612 1.00 86.88 95 GLY A CA 1
ATOM 700 C C . GLY A 1 95 ? 6.788 -6.688 -15.861 1.00 86.88 95 GLY A C 1
ATOM 701 O O . GLY A 1 95 ? 7.427 -6.502 -16.896 1.00 86.88 95 GLY A O 1
ATOM 702 N N . TYR A 1 96 ? 5.751 -7.531 -15.805 1.00 88.88 96 TYR A N 1
ATOM 703 C CA . TYR A 1 96 ? 5.280 -8.274 -16.978 1.00 88.88 96 TYR A CA 1
ATOM 704 C C . TYR A 1 96 ? 4.767 -7.345 -18.078 1.00 88.88 96 TYR A C 1
ATOM 706 O O . TYR A 1 96 ? 5.121 -7.524 -19.241 1.00 88.88 96 TYR A O 1
ATOM 714 N N . TRP A 1 97 ? 3.984 -6.324 -17.727 1.00 88.19 97 TRP A N 1
ATOM 715 C CA . TRP A 1 97 ? 3.506 -5.348 -18.703 1.00 88.19 97 TRP A CA 1
ATOM 716 C C . TRP A 1 97 ? 4.660 -4.624 -19.399 1.00 88.19 97 TRP A C 1
ATOM 718 O O . TRP A 1 97 ? 4.686 -4.523 -20.623 1.00 88.19 97 TRP A O 1
ATOM 728 N N . THR A 1 98 ? 5.645 -4.170 -18.623 1.00 84.44 98 THR A N 1
ATOM 729 C CA . THR A 1 98 ? 6.823 -3.472 -19.148 1.00 84.44 98 THR A CA 1
ATOM 730 C C . THR A 1 98 ? 7.639 -4.373 -20.063 1.00 84.44 98 THR A C 1
ATOM 732 O O . THR A 1 98 ? 8.135 -3.907 -21.084 1.00 84.44 98 THR A O 1
ATOM 735 N N . TRP A 1 99 ? 7.715 -5.669 -19.755 1.00 81.62 99 TRP A N 1
ATOM 736 C CA . TRP A 1 99 ? 8.380 -6.642 -20.613 1.00 81.62 99 TRP A CA 1
ATOM 737 C C . TRP A 1 99 ? 7.645 -6.848 -21.951 1.00 81.62 99 TRP A C 1
ATOM 739 O O . TRP A 1 99 ? 8.290 -6.854 -22.996 1.00 81.62 99 TRP A O 1
ATOM 749 N N . PHE A 1 100 ? 6.316 -6.993 -21.955 1.00 84.88 100 PHE A N 1
ATOM 750 C CA . PHE A 1 100 ? 5.570 -7.310 -23.184 1.00 84.88 100 PHE A CA 1
ATOM 751 C C . PHE A 1 100 ? 5.188 -6.094 -24.035 1.00 84.88 100 PHE A C 1
ATOM 753 O O . PHE A 1 100 ? 5.173 -6.188 -25.260 1.00 84.88 100 PHE A O 1
ATOM 760 N N . VAL A 1 101 ? 4.833 -4.980 -23.397 1.00 88.31 101 VAL A N 1
ATOM 761 C CA . VAL A 1 101 ? 4.197 -3.819 -24.046 1.00 88.31 101 VAL A CA 1
ATOM 762 C C . VAL A 1 101 ? 5.073 -2.568 -23.960 1.00 88.31 101 VAL A C 1
ATOM 764 O O . VAL A 1 101 ? 4.977 -1.690 -24.815 1.00 88.31 101 VAL A O 1
ATOM 767 N N . GLY A 1 102 ? 5.943 -2.485 -22.952 1.00 80.62 102 GLY A N 1
ATOM 768 C CA . GLY A 1 102 ? 6.791 -1.325 -22.682 1.00 80.62 102 GLY A CA 1
ATOM 769 C C . GLY A 1 102 ? 6.368 -0.533 -21.434 1.00 80.62 102 GLY A C 1
ATOM 770 O O . GLY A 1 102 ? 5.364 -0.851 -20.786 1.00 80.62 102 GLY A O 1
ATOM 771 N N . PRO A 1 103 ? 7.149 0.492 -21.048 1.00 81.69 103 PRO A N 1
ATOM 772 C CA . PRO A 1 103 ? 6.993 1.185 -19.772 1.00 81.69 103 PRO A CA 1
ATOM 773 C C . PRO A 1 103 ? 5.662 1.947 -19.683 1.00 81.69 103 PRO A C 1
ATOM 775 O O . PRO A 1 103 ? 5.370 2.822 -20.496 1.00 81.69 103 PRO A O 1
ATOM 778 N N . ALA A 1 104 ? 4.865 1.653 -18.651 1.00 82.62 104 ALA A N 1
ATOM 779 C CA . ALA A 1 104 ? 3.541 2.245 -18.447 1.00 82.62 104 ALA A CA 1
ATOM 780 C C . ALA A 1 104 ? 3.388 2.841 -17.039 1.00 82.62 104 ALA A C 1
ATOM 782 O O . ALA A 1 104 ? 2.911 2.198 -16.105 1.00 82.62 104 ALA A O 1
ATOM 783 N N . THR A 1 105 ? 3.732 4.121 -16.887 1.00 82.31 105 THR A N 1
ATOM 784 C CA . THR A 1 105 ? 3.606 4.840 -15.603 1.00 82.31 105 THR A CA 1
ATOM 785 C C . THR A 1 105 ? 2.155 4.986 -15.130 1.00 82.31 105 THR A C 1
ATOM 787 O O . THR A 1 105 ? 1.902 5.046 -13.924 1.00 82.31 105 THR A O 1
ATOM 790 N N . TRP A 1 106 ? 1.190 5.006 -16.058 1.00 88.19 106 TRP A N 1
ATOM 791 C CA . TRP A 1 106 ? -0.242 5.069 -15.751 1.00 88.19 106 TRP A CA 1
ATOM 792 C C . TRP A 1 106 ? -0.741 3.796 -15.058 1.00 88.19 106 TRP A C 1
ATOM 794 O O . TRP A 1 106 ? -1.529 3.885 -14.114 1.00 88.19 106 TRP A O 1
ATOM 804 N N . LEU A 1 107 ? -0.223 2.628 -15.456 1.00 87.31 107 LEU A N 1
ATOM 805 C CA . LEU A 1 107 ? -0.602 1.332 -14.895 1.00 87.31 107 LEU A CA 1
ATOM 806 C C . LEU A 1 107 ? -0.276 1.273 -13.401 1.00 87.31 107 LEU A C 1
ATOM 808 O O . LEU A 1 107 ? -1.110 0.870 -12.593 1.00 87.31 107 LEU A O 1
ATOM 812 N N . ARG A 1 108 ? 0.899 1.784 -13.018 1.00 87.12 108 ARG A N 1
ATOM 813 C CA . ARG A 1 108 ? 1.316 1.906 -11.617 1.00 87.12 108 ARG A CA 1
ATOM 814 C C . ARG A 1 108 ? 0.319 2.700 -10.781 1.00 87.12 108 ARG A C 1
ATOM 816 O O . ARG A 1 108 ? 0.011 2.334 -9.651 1.00 87.12 108 ARG A O 1
ATOM 823 N N . THR A 1 109 ? -0.172 3.817 -11.314 1.00 87.69 109 THR A N 1
ATOM 824 C CA . THR A 1 109 ? -1.143 4.675 -10.623 1.00 87.69 109 THR A CA 1
ATOM 825 C C . THR A 1 109 ? -2.511 4.022 -10.529 1.00 87.69 109 THR A C 1
ATOM 827 O O . THR A 1 109 ? -3.091 4.050 -9.449 1.00 87.69 109 THR A O 1
ATOM 830 N N . LEU A 1 110 ? -2.987 3.352 -11.578 1.00 90.44 110 LEU A N 1
ATOM 831 C CA . LEU A 1 110 ? -4.253 2.621 -11.512 1.00 90.44 110 LEU A CA 1
ATOM 832 C C . LEU A 1 110 ? -4.209 1.443 -10.535 1.00 90.44 110 LEU A C 1
ATOM 834 O O . LEU A 1 110 ? -5.120 1.297 -9.722 1.00 90.44 110 LEU A O 1
ATOM 838 N N . LEU A 1 111 ? -3.149 0.631 -10.566 1.00 86.56 111 LEU A N 1
ATOM 839 C CA . LEU A 1 111 ? -2.982 -0.496 -9.642 1.00 86.56 111 LEU A CA 1
ATOM 840 C C . LEU A 1 111 ? -2.875 -0.012 -8.190 1.00 86.56 111 LEU A C 1
ATOM 842 O O . LEU A 1 111 ? -3.497 -0.575 -7.293 1.00 86.56 111 LEU A O 1
ATOM 846 N N . PHE A 1 112 ? -2.149 1.084 -7.962 1.00 86.94 112 PHE A N 1
ATOM 847 C CA . PHE A 1 112 ? -2.053 1.695 -6.640 1.00 86.94 112 PHE A CA 1
ATOM 848 C C . PHE A 1 112 ? -3.404 2.223 -6.139 1.00 86.94 112 PHE A C 1
ATOM 850 O O . PHE A 1 112 ? -3.799 1.932 -5.011 1.00 86.94 112 PHE A O 1
ATOM 857 N N . LEU A 1 113 ? -4.122 2.990 -6.967 1.00 88.25 113 LEU A N 1
ATOM 858 C CA . LEU A 1 113 ? -5.408 3.582 -6.591 1.00 88.25 113 LEU A CA 1
ATOM 859 C C . LEU A 1 113 ? -6.474 2.512 -6.359 1.00 88.25 113 LEU A C 1
ATOM 861 O O . LEU A 1 113 ? -7.185 2.583 -5.363 1.00 88.25 113 LEU A O 1
ATOM 865 N N . SER A 1 114 ? -6.558 1.508 -7.233 1.00 87.62 114 SER A N 1
ATOM 866 C CA . SER A 1 114 ? -7.511 0.403 -7.081 1.00 87.62 114 SER A CA 1
ATOM 867 C C . SER A 1 114 ? -7.235 -0.427 -5.826 1.00 87.62 114 SER A C 1
ATOM 869 O O . SER A 1 114 ? -8.163 -0.684 -5.062 1.00 87.62 114 SER A O 1
ATOM 871 N N . GLY A 1 115 ? -5.971 -0.769 -5.552 1.00 83.62 115 GLY A N 1
ATOM 872 C CA . GLY A 1 115 ? -5.589 -1.467 -4.322 1.00 83.62 115 GLY A CA 1
ATOM 873 C C . GLY A 1 115 ? -5.875 -0.646 -3.061 1.00 83.62 115 GLY A C 1
ATOM 874 O O . GLY A 1 115 ? -6.421 -1.170 -2.091 1.00 83.62 115 GLY A O 1
ATOM 875 N N . THR A 1 116 ? -5.581 0.658 -3.091 1.00 84.38 116 THR A N 1
ATOM 876 C CA . THR A 1 116 ? -5.867 1.574 -1.973 1.00 84.38 116 THR A CA 1
ATOM 877 C C . THR A 1 116 ? -7.365 1.704 -1.728 1.00 84.38 116 THR A C 1
ATOM 879 O O . THR A 1 116 ? -7.813 1.583 -0.591 1.00 84.38 116 THR A O 1
ATOM 882 N N . LEU A 1 117 ? -8.154 1.897 -2.787 1.00 89.19 117 LEU A N 1
ATOM 883 C CA . LEU A 1 117 ? -9.606 1.994 -2.693 1.00 89.19 117 LEU A CA 1
ATOM 884 C C . LEU A 1 117 ? -10.212 0.706 -2.128 1.00 89.19 117 LEU A C 1
ATOM 886 O O . LEU A 1 117 ? -11.032 0.772 -1.217 1.00 89.19 117 LEU A O 1
ATOM 890 N N . LEU A 1 118 ? -9.777 -0.460 -2.613 1.00 85.88 118 LEU A N 1
ATOM 891 C CA . LEU A 1 118 ? -10.240 -1.753 -2.111 1.00 85.88 118 LEU A CA 1
ATOM 892 C C . LEU A 1 118 ? -9.930 -1.929 -0.617 1.00 85.88 118 LEU A C 1
ATOM 894 O O . LEU A 1 118 ? -10.792 -2.367 0.142 1.00 85.88 118 LEU A O 1
ATOM 898 N N . ALA A 1 119 ? -8.727 -1.551 -0.184 1.00 82.56 119 ALA A N 1
ATOM 899 C CA . ALA A 1 119 ? -8.337 -1.618 1.220 1.00 82.56 119 ALA A CA 1
ATOM 900 C C . ALA A 1 119 ? -9.181 -0.688 2.104 1.00 82.56 119 ALA A C 1
ATOM 902 O O . ALA A 1 119 ? -9.633 -1.099 3.172 1.00 82.56 119 ALA A O 1
ATOM 903 N N . LEU A 1 120 ? -9.449 0.538 1.646 1.00 85.00 120 LEU A N 1
ATOM 904 C CA . LEU A 1 120 ? -10.312 1.483 2.357 1.00 85.00 120 LEU A CA 1
ATOM 905 C C . LEU A 1 120 ? -11.754 0.974 2.463 1.00 85.00 120 LEU A C 1
ATOM 907 O O . LEU A 1 120 ? -12.348 1.061 3.536 1.00 85.00 120 LEU A O 1
ATOM 911 N N . LEU A 1 121 ? -12.298 0.398 1.387 1.00 88.44 121 LEU A N 1
ATOM 912 C CA . LEU A 1 121 ? -13.626 -0.219 1.403 1.00 88.44 121 LEU A CA 1
ATOM 913 C C . LEU A 1 121 ? -13.694 -1.384 2.397 1.00 88.44 121 LEU A C 1
ATOM 915 O O . LEU A 1 121 ? -14.672 -1.500 3.132 1.00 88.44 121 LEU A O 1
ATOM 919 N N . LEU A 1 122 ? -12.646 -2.211 2.465 1.00 83.31 122 LEU A N 1
ATOM 920 C CA . LEU A 1 122 ? -12.568 -3.313 3.423 1.00 83.31 122 LEU A CA 1
ATOM 921 C C . LEU A 1 122 ? -12.546 -2.803 4.871 1.00 83.31 122 LEU A C 1
ATOM 923 O O . LEU A 1 122 ? -13.303 -3.299 5.702 1.00 83.31 122 LEU A O 1
ATOM 927 N N . VAL A 1 123 ? -11.723 -1.792 5.172 1.00 83.00 123 VAL A N 1
ATOM 928 C CA . VAL A 1 123 ? -11.665 -1.178 6.511 1.00 83.00 123 VAL A CA 1
ATOM 929 C C . VAL A 1 123 ? -13.012 -0.561 6.889 1.00 83.00 123 VAL A C 1
ATOM 931 O O . VAL A 1 123 ? -13.491 -0.780 8.002 1.00 83.00 123 VAL A O 1
ATOM 934 N N . ALA A 1 124 ? -13.655 0.157 5.965 1.00 85.62 124 ALA A N 1
ATOM 935 C CA . ALA A 1 124 ? -14.968 0.754 6.189 1.00 85.62 124 ALA A CA 1
ATOM 936 C C . ALA A 1 124 ? -16.038 -0.313 6.468 1.00 85.62 124 ALA A C 1
ATOM 938 O O . ALA A 1 124 ? -16.798 -0.180 7.425 1.00 85.62 124 ALA A O 1
ATOM 939 N N . ALA A 1 125 ? -16.060 -1.396 5.686 1.00 86.00 125 ALA A N 1
ATOM 940 C CA . ALA A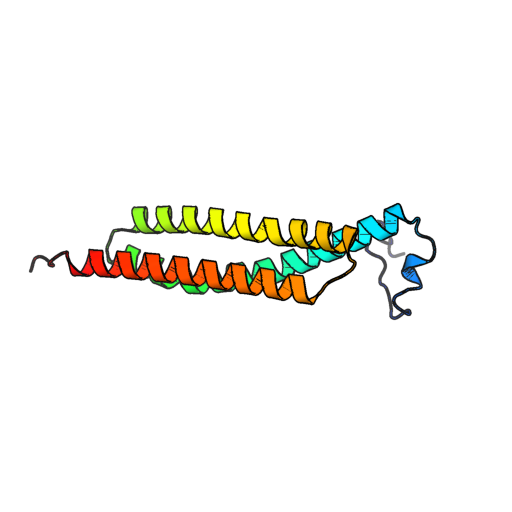 1 125 ? -16.986 -2.506 5.885 1.00 86.00 125 ALA A CA 1
ATOM 941 C C . ALA A 1 125 ? -16.786 -3.185 7.248 1.00 86.00 125 ALA A C 1
ATOM 943 O O . ALA A 1 125 ? -17.756 -3.393 7.974 1.00 86.00 125 ALA A O 1
ATOM 944 N N . VAL A 1 126 ? -15.538 -3.481 7.629 1.00 80.62 126 VAL A N 1
ATOM 945 C CA . VAL A 1 126 ? -15.217 -4.082 8.936 1.00 80.62 126 VAL A CA 1
ATOM 946 C C . VAL A 1 126 ? -15.625 -3.157 10.080 1.00 80.62 126 VAL A C 1
ATOM 948 O O . VAL A 1 126 ? -16.246 -3.612 11.036 1.00 80.62 126 VAL A O 1
ATOM 951 N N . THR A 1 127 ? -15.333 -1.862 9.963 1.00 80.38 127 THR A N 1
ATOM 952 C CA . THR A 1 127 ? -15.703 -0.862 10.974 1.00 80.38 127 THR A CA 1
ATOM 953 C C . THR A 1 127 ? -17.215 -0.783 11.141 1.00 80.38 127 THR A C 1
ATOM 955 O O . THR A 1 127 ? -17.711 -0.798 12.260 1.00 80.38 127 THR A O 1
ATOM 958 N N . LEU A 1 128 ? -17.960 -0.760 10.036 1.00 85.00 128 LEU A N 1
ATOM 959 C CA . LEU A 1 128 ? -19.416 -0.687 10.059 1.00 85.00 128 LEU A CA 1
ATOM 960 C C . LEU A 1 128 ? -20.040 -1.938 10.694 1.00 85.00 128 LEU A C 1
ATOM 962 O O . LEU A 1 128 ? -20.925 -1.813 11.536 1.00 85.00 128 LEU A O 1
ATOM 966 N N . ILE A 1 129 ? -19.541 -3.132 10.354 1.00 83.12 129 ILE A N 1
ATOM 967 C CA . ILE A 1 129 ? -19.970 -4.394 10.979 1.00 83.12 129 ILE A CA 1
ATOM 968 C C . ILE A 1 129 ? -19.676 -4.384 12.484 1.00 83.12 129 ILE A C 1
ATOM 970 O O . ILE A 1 129 ? -20.512 -4.816 13.278 1.00 83.12 129 ILE A O 1
ATOM 974 N N . PHE A 1 130 ? -18.498 -3.896 12.875 1.00 77.88 130 PHE A N 1
ATOM 975 C CA . PHE A 1 130 ? -18.098 -3.803 14.273 1.00 77.88 130 PHE A CA 1
ATOM 976 C C . PHE A 1 130 ? -18.996 -2.836 15.056 1.00 77.88 130 PHE A C 1
ATOM 978 O O . PHE A 1 130 ? -19.552 -3.227 16.077 1.00 77.88 130 PHE A O 1
ATOM 985 N N . CYS A 1 131 ? -19.227 -1.620 14.549 1.00 77.75 131 CYS A N 1
ATOM 986 C CA . CYS A 1 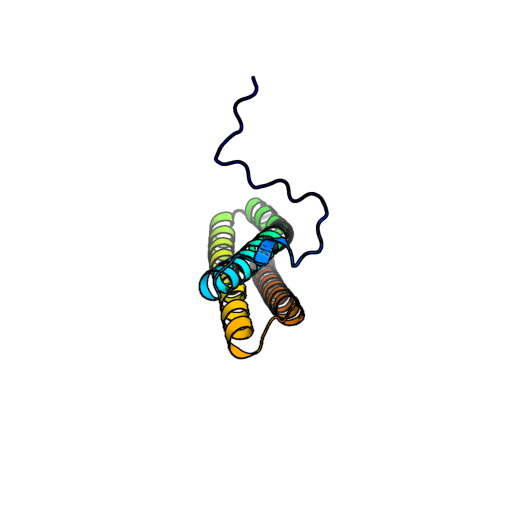131 ? -20.125 -0.655 15.190 1.00 77.75 131 CYS A CA 1
ATOM 987 C C . CYS A 1 131 ? -21.545 -1.215 15.351 1.00 77.75 131 CYS A C 1
ATOM 989 O O . CYS A 1 131 ? -22.105 -1.144 16.440 1.00 77.75 131 CYS A O 1
ATOM 991 N N . MET A 1 132 ? -22.086 -1.864 14.312 1.00 83.81 132 MET A N 1
ATOM 992 C CA . MET A 1 132 ? -23.398 -2.517 14.394 1.00 83.81 132 MET A CA 1
ATOM 993 C C . MET A 1 132 ? -23.456 -3.607 15.471 1.00 83.81 132 MET A C 1
ATOM 995 O O . MET A 1 132 ? -24.506 -3.804 16.072 1.00 83.81 132 MET A O 1
ATOM 999 N N . ARG A 1 133 ? -22.355 -4.329 15.721 1.00 78.69 133 ARG A N 1
ATOM 1000 C CA . ARG A 1 133 ? -22.287 -5.309 16.814 1.00 78.69 133 ARG A CA 1
ATOM 1001 C C . ARG A 1 133 ? -22.249 -4.649 18.186 1.00 78.69 133 ARG A C 1
ATOM 1003 O O . ARG A 1 133 ? -22.963 -5.109 19.070 1.00 78.69 133 ARG A O 1
ATOM 1010 N N . VAL A 1 134 ? -21.448 -3.599 18.357 1.00 72.25 134 VAL A N 1
ATOM 1011 C CA . VAL A 1 134 ? -21.306 -2.900 19.645 1.00 72.25 134 VAL A CA 1
ATOM 1012 C C . VAL A 1 134 ? -22.623 -2.237 20.065 1.00 72.25 134 VAL A C 1
ATOM 1014 O O . VAL A 1 134 ? -23.024 -2.380 21.216 1.00 72.25 134 VAL A O 1
ATOM 1017 N N . ASP A 1 135 ? -23.349 -1.603 19.137 1.00 70.81 135 ASP A N 1
ATOM 1018 C CA . ASP A 1 135 ? -24.644 -0.958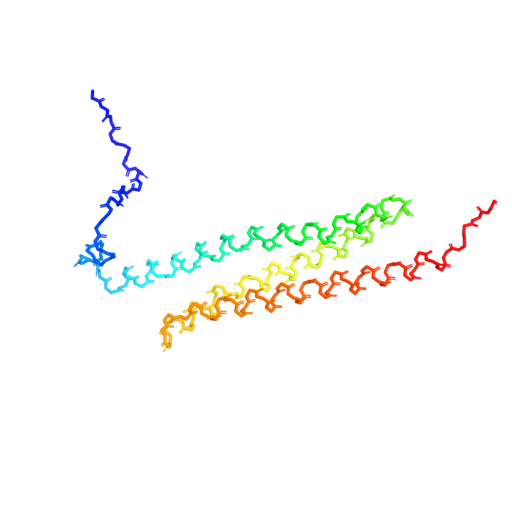 19.423 1.00 70.81 135 ASP A CA 1
ATOM 1019 C C . ASP A 1 135 ? -25.747 -1.950 19.854 1.00 70.81 135 ASP A C 1
ATOM 1021 O O . ASP A 1 135 ? -26.739 -1.559 20.472 1.00 70.81 135 ASP A O 1
ATOM 1025 N N . LEU A 1 136 ? -25.589 -3.245 19.555 1.00 62.50 136 LEU A N 1
ATOM 1026 C CA . LEU A 1 136 ? -26.529 -4.301 19.947 1.00 62.50 136 LEU A CA 1
ATOM 1027 C C . LEU A 1 136 ? -26.293 -4.839 21.367 1.00 62.50 136 LEU A C 1
ATOM 1029 O O . LEU A 1 136 ? -27.105 -5.637 21.839 1.00 62.50 136 LEU A O 1
ATOM 1033 N N . ILE A 1 137 ? -25.223 -4.428 22.056 1.00 58.59 137 ILE A N 1
ATOM 1034 C CA . ILE A 1 137 ? -24.930 -4.855 23.430 1.00 58.59 137 ILE A CA 1
ATOM 1035 C C . ILE A 1 137 ? -25.468 -3.783 24.393 1.00 58.59 137 ILE A C 1
ATOM 1037 O O . ILE A 1 137 ? -24.825 -2.747 24.574 1.00 58.59 137 ILE A O 1
ATOM 1041 N N . PRO A 1 138 ? -26.643 -3.977 25.028 1.00 54.97 138 PRO A N 1
ATOM 1042 C CA . PRO A 1 138 ? -27.141 -3.027 26.013 1.00 54.97 138 PRO A CA 1
ATOM 1043 C C . PRO A 1 138 ? -26.171 -2.961 27.195 1.00 54.97 138 PRO A C 1
ATOM 1045 O O . PRO A 1 138 ? -25.847 -3.980 27.808 1.00 54.97 138 PRO A O 1
ATOM 1048 N N . THR A 1 139 ? -25.717 -1.755 27.529 1.00 65.56 139 THR A N 1
ATOM 1049 C CA . THR A 1 139 ? -24.909 -1.521 28.724 1.00 65.56 139 THR A CA 1
ATOM 1050 C C . THR A 1 139 ? -25.739 -1.846 29.973 1.00 65.56 139 THR A C 1
ATOM 1052 O O . THR A 1 139 ? -26.841 -1.306 30.130 1.00 65.56 139 THR A O 1
ATOM 1055 N N . PRO A 1 140 ? -25.266 -2.730 30.874 1.00 59.41 140 PRO A N 1
ATOM 1056 C CA . PRO A 1 140 ? -25.905 -2.888 32.171 1.00 59.41 140 PRO A CA 1
ATOM 1057 C C . PRO A 1 140 ? -25.750 -1.568 32.937 1.00 59.41 140 PRO A C 1
ATOM 1059 O O . PRO A 1 140 ? -24.635 -1.069 33.096 1.00 59.41 140 PRO A O 1
ATOM 1062 N N . LYS A 1 141 ? -26.884 -0.978 33.328 1.00 53.91 141 LYS A N 1
ATOM 1063 C CA . LYS A 1 141 ? -26.935 0.181 34.229 1.00 53.91 141 LYS A CA 1
ATOM 1064 C C . LYS A 1 141 ? -26.516 -0.204 35.639 1.00 53.91 141 LYS A C 1
ATOM 1066 O O . LYS A 1 141 ? -26.868 -1.330 36.056 1.00 53.91 141 LYS A O 1
#

pLDDT: mean 79.03, std 11.1, range [47.0, 90.44]

Secondary structure (DSSP, 8-state):
-----TTSPP---S--TTGGGTT--HHHHHHHHHHHHHHHHHHHHHHHHHHHHHHHHHHHHHHHHHT-HHHHHHHHHHHHHHHHHHHHHHHHHHHHHHHHT---HHHHHHHHHHHHHHHHHHHHHHHHHHHHHHTTSPPP-

Foldseek 3Di:
DDPDDPPDDPPPPDDDPCVVCPPDDPVRVLVVVLVVLVVVLVVLVVVLVVLLCVLLVVVCVVCVVLVNNVVSVVLSVVLVVVLVVLSVVLSVVQSVCCVPPRHDPPSSVVSSVVSSVVSSVSSVVVSVVVVVVSVPDDDDD

Organism: NCBI:txid2528009

Sequence (141 aa):
MTESNPYAAPLVEGGPHDAAFDGLSEPERKRLEIGRVVVAWEKRRWVYNAVLGVATLPLLVISALAGEVADAVRLSVIGACVANASYLAGPIAEGYWTWFVGPATWLRTLLFLSGTLLALLLVAAVTLIFCMRVDLIPTPK